Protein AF-A0A939W881-F1 (afdb_monomer_lite)

Structure (mmCIF, N/CA/C/O backbone):
data_AF-A0A939W881-F1
#
_entry.id   AF-A0A939W881-F1
#
loop_
_atom_site.group_PDB
_atom_site.id
_atom_site.type_symbol
_atom_site.label_atom_id
_atom_site.label_alt_id
_atom_site.label_comp_id
_atom_site.label_asym_id
_atom_site.label_entity_id
_atom_site.label_seq_id
_atom_site.pdbx_PDB_ins_code
_atom_site.Cartn_x
_atom_site.Cartn_y
_atom_site.Cartn_z
_atom_site.occupancy
_atom_site.B_iso_or_equiv
_atom_site.auth_seq_id
_atom_site.auth_comp_id
_atom_site.auth_asym_id
_atom_site.auth_atom_id
_atom_site.pdbx_PDB_model_num
ATOM 1 N N . MET A 1 1 ? -17.353 7.197 17.483 1.00 88.38 1 MET A N 1
ATOM 2 C CA . MET A 1 1 ? -16.441 8.373 17.605 1.00 88.38 1 MET A CA 1
ATOM 3 C C . MET A 1 1 ? -16.191 8.987 16.230 1.00 88.38 1 MET A C 1
ATOM 5 O O . MET A 1 1 ? -16.323 8.265 15.258 1.00 88.38 1 MET A O 1
ATOM 9 N N . THR A 1 2 ? -15.798 10.256 16.091 1.00 91.38 2 THR A N 1
ATOM 10 C CA . THR A 1 2 ? -15.408 10.794 14.760 1.00 91.38 2 THR A CA 1
ATOM 11 C C . THR A 1 2 ? -14.003 10.339 14.344 1.00 91.38 2 THR A C 1
ATOM 13 O O . THR A 1 2 ? -13.176 10.004 15.196 1.00 91.38 2 THR A O 1
ATOM 16 N N . ILE A 1 3 ? -13.664 10.390 13.050 1.00 89.81 3 ILE A N 1
ATOM 17 C CA . ILE A 1 3 ? -12.307 10.067 12.559 1.00 89.81 3 ILE A CA 1
ATOM 18 C C . ILE A 1 3 ? -11.240 10.953 13.200 1.00 89.81 3 ILE A C 1
ATOM 20 O O . ILE A 1 3 ? -10.155 10.489 13.545 1.00 89.81 3 ILE A O 1
ATOM 24 N N . ARG A 1 4 ? -11.545 12.238 13.389 1.00 89.25 4 ARG A N 1
ATOM 25 C CA . ARG A 1 4 ? -10.606 13.178 14.007 1.00 89.25 4 ARG A CA 1
ATOM 26 C C . ARG A 1 4 ? -10.324 12.815 15.467 1.00 89.25 4 ARG A C 1
ATOM 28 O O . ARG A 1 4 ? -9.197 12.966 15.934 1.00 89.25 4 ARG A O 1
ATOM 35 N N . GLU A 1 5 ? -11.340 12.354 16.190 1.00 91.81 5 GLU A N 1
ATOM 36 C CA . GLU A 1 5 ? -11.186 11.858 17.560 1.00 91.81 5 GLU A CA 1
ATOM 37 C C . GLU A 1 5 ? -10.413 10.540 17.596 1.00 91.81 5 GLU A C 1
ATOM 39 O O . GLU A 1 5 ? -9.552 10.373 18.458 1.00 91.81 5 GLU A O 1
ATOM 44 N N . LEU A 1 6 ? -10.664 9.646 16.636 1.00 91.44 6 LEU A N 1
ATOM 45 C CA . LEU A 1 6 ? -9.930 8.395 16.466 1.00 91.44 6 LEU A CA 1
ATOM 46 C C . LEU A 1 6 ? -8.430 8.643 16.259 1.00 91.44 6 LEU A C 1
ATOM 48 O O . LEU A 1 6 ? -7.616 8.071 16.980 1.00 91.44 6 LEU A O 1
ATOM 52 N N . GLU A 1 7 ? -8.057 9.506 15.307 1.00 89.12 7 GLU A N 1
ATOM 53 C CA . GLU A 1 7 ? -6.651 9.841 15.036 1.00 89.12 7 GLU A CA 1
ATOM 54 C C . GLU A 1 7 ? -5.967 10.412 16.282 1.00 89.12 7 GLU A C 1
ATOM 56 O O . GLU A 1 7 ? -4.887 9.954 16.658 1.00 89.12 7 GLU A O 1
ATOM 61 N N . LYS A 1 8 ? -6.630 11.355 16.964 1.00 90.94 8 LYS A N 1
ATOM 62 C CA . LYS A 1 8 ? -6.117 11.970 18.191 1.00 90.94 8 LYS A CA 1
ATOM 63 C C . LYS A 1 8 ? -5.900 10.936 19.298 1.00 90.94 8 LYS A C 1
ATOM 65 O O . LYS A 1 8 ? -4.861 10.940 19.949 1.00 90.94 8 LYS A O 1
ATOM 70 N N . ARG A 1 9 ? -6.860 10.035 19.505 1.00 90.19 9 ARG A N 1
ATOM 71 C CA . ARG A 1 9 ? -6.785 9.010 20.552 1.00 90.19 9 ARG A CA 1
ATOM 72 C C . ARG A 1 9 ? -5.689 7.982 20.276 1.00 90.19 9 ARG A C 1
ATOM 74 O O . ARG A 1 9 ? -4.966 7.589 21.185 1.00 90.19 9 ARG A O 1
ATOM 81 N N . LEU A 1 10 ? -5.533 7.573 19.018 1.00 87.62 10 LEU A N 1
ATOM 82 C CA . LEU A 1 10 ? -4.452 6.679 18.604 1.00 87.62 10 LEU A CA 1
ATOM 83 C C . LEU A 1 10 ? -3.070 7.330 18.781 1.00 87.62 10 LEU A C 1
ATOM 85 O O . LEU A 1 10 ? -2.121 6.650 19.169 1.00 87.62 10 LEU A O 1
ATOM 89 N N . GLU A 1 11 ? -2.959 8.637 18.539 1.00 85.62 11 GLU A N 1
ATOM 90 C CA . GLU A 1 11 ? -1.735 9.408 18.781 1.00 85.62 11 GLU A CA 1
ATOM 91 C C . GLU A 1 11 ? -1.410 9.529 20.281 1.00 85.62 11 GLU A C 1
ATOM 93 O O . GLU A 1 11 ? -0.266 9.301 20.684 1.00 85.62 11 GLU A O 1
ATOM 98 N N . GLU A 1 12 ? -2.415 9.817 21.115 1.00 89.00 12 GLU A N 1
ATOM 99 C CA . GLU A 1 12 ? -2.292 9.875 22.581 1.00 89.00 12 GLU A CA 1
ATOM 100 C C . GLU A 1 12 ? -1.865 8.528 23.189 1.00 89.00 12 GLU A C 1
ATOM 102 O O . GLU A 1 12 ? -1.102 8.495 24.152 1.00 89.00 12 GLU A O 1
ATOM 107 N N . GLU A 1 13 ? -2.303 7.413 22.601 1.00 84.44 13 GLU A N 1
ATOM 108 C CA . GLU A 1 13 ? -1.916 6.053 23.003 1.00 84.44 13 GLU A CA 1
ATOM 109 C C . GLU A 1 13 ? -0.613 5.562 22.342 1.00 84.44 13 GLU A C 1
ATOM 111 O O . GLU A 1 13 ? -0.231 4.400 22.496 1.00 84.44 13 GLU A O 1
ATOM 116 N N . HIS A 1 14 ? 0.106 6.448 21.644 1.00 80.00 14 HIS A N 1
ATOM 117 C CA . HIS A 1 14 ? 1.396 6.180 21.001 1.00 80.00 14 HIS A CA 1
ATOM 118 C C . HIS A 1 14 ? 1.374 5.074 19.928 1.00 80.00 14 HIS A C 1
ATOM 120 O O . HIS A 1 14 ? 2.388 4.405 19.698 1.00 80.00 14 HIS A O 1
ATOM 126 N N . TYR A 1 15 ? 0.251 4.885 19.230 1.00 80.81 15 TYR A N 1
ATOM 127 C CA . TYR A 1 15 ? 0.214 4.020 18.051 1.00 80.81 15 TYR A CA 1
ATOM 128 C C . TYR A 1 15 ? 0.930 4.671 16.863 1.00 80.81 15 TYR A C 1
ATOM 130 O O . TYR A 1 15 ? 0.843 5.879 16.635 1.00 80.81 15 TYR A O 1
ATOM 138 N N . ASP A 1 16 ? 1.613 3.859 16.050 1.00 76.88 16 ASP A N 1
ATOM 139 C CA . ASP A 1 16 ? 2.197 4.342 14.798 1.00 76.88 16 ASP A CA 1
ATOM 140 C C . ASP A 1 16 ? 1.098 4.529 13.745 1.00 76.88 16 ASP A C 1
ATOM 142 O O . ASP A 1 16 ? 0.722 3.596 13.031 1.00 76.88 16 ASP A O 1
ATOM 146 N N . LEU A 1 17 ? 0.611 5.764 13.614 1.00 75.31 17 LEU A N 1
ATOM 147 C CA . LEU A 1 17 ? -0.375 6.145 12.600 1.00 75.31 17 LEU A CA 1
ATOM 148 C C . LEU A 1 17 ? 0.096 5.859 11.166 1.00 75.31 17 LEU A C 1
ATOM 150 O O . LEU A 1 17 ? -0.729 5.789 10.264 1.00 75.31 17 LEU A O 1
ATOM 154 N N . ARG A 1 18 ? 1.402 5.672 10.917 1.00 73.69 18 ARG A N 1
ATOM 155 C CA . ARG A 1 18 ? 1.913 5.301 9.585 1.00 73.69 18 ARG A CA 1
ATOM 156 C C . ARG A 1 18 ? 1.659 3.838 9.245 1.00 73.69 18 ARG A C 1
ATOM 158 O O . ARG A 1 18 ? 1.720 3.500 8.062 1.00 73.69 18 ARG A O 1
ATOM 165 N N . ALA A 1 19 ? 1.423 2.989 10.243 1.00 74.50 19 ALA A N 1
ATOM 166 C CA . ALA A 1 19 ? 1.048 1.586 10.072 1.00 74.50 19 ALA A CA 1
ATOM 167 C C . ALA A 1 19 ? -0.469 1.400 9.893 1.00 74.50 19 ALA A C 1
ATOM 169 O O . ALA A 1 19 ? -0.924 0.312 9.547 1.00 74.50 19 ALA A O 1
ATOM 170 N N . LEU A 1 20 ? -1.247 2.463 10.097 1.00 84.81 20 LEU A N 1
ATOM 171 C CA . LEU A 1 20 ? -2.690 2.490 9.906 1.00 84.81 20 LEU A CA 1
ATOM 172 C C . LEU A 1 20 ? -3.020 3.324 8.672 1.00 84.81 20 LEU A C 1
ATOM 174 O O . LEU A 1 20 ? -2.301 4.258 8.315 1.00 84.81 20 LEU A O 1
ATOM 178 N N . ASN A 1 21 ? -4.111 2.984 8.004 1.00 86.81 21 ASN A N 1
ATOM 179 C CA . ASN A 1 21 ? -4.616 3.774 6.900 1.00 86.81 21 ASN A CA 1
ATOM 180 C C . ASN A 1 21 ? -6.044 4.229 7.202 1.00 86.81 21 ASN A C 1
ATOM 182 O O . ASN A 1 21 ? -6.992 3.460 7.079 1.00 86.81 21 ASN A O 1
ATOM 186 N N . ILE A 1 22 ? -6.175 5.482 7.627 1.00 86.88 22 ILE A N 1
ATOM 187 C CA . ILE A 1 22 ? -7.440 6.091 8.039 1.00 86.88 22 ILE A CA 1
ATOM 188 C C . ILE A 1 22 ? -7.791 7.156 7.002 1.00 86.88 22 ILE A C 1
ATOM 190 O O . ILE A 1 22 ? -7.047 8.123 6.837 1.00 86.88 22 ILE A O 1
ATOM 194 N N . SER A 1 23 ? -8.885 6.954 6.266 1.00 77.12 23 SER A N 1
ATOM 195 C CA . SER A 1 23 ? -9.422 7.882 5.256 1.00 77.12 23 SER A CA 1
ATOM 196 C C . SER A 1 23 ? -8.432 8.338 4.172 1.00 77.12 23 SER A C 1
ATOM 198 O O . SER A 1 23 ? -8.657 9.351 3.508 1.00 77.12 23 SER A O 1
ATOM 200 N N . LYS A 1 24 ? -7.328 7.609 3.960 1.00 72.19 24 LYS A N 1
ATOM 201 C CA . LYS A 1 24 ? -6.301 7.931 2.959 1.00 72.19 24 LYS A CA 1
ATOM 202 C C . LYS A 1 24 ? -6.203 6.820 1.911 1.00 72.19 24 LYS A C 1
ATOM 204 O O . LYS A 1 24 ? -6.323 5.632 2.187 1.00 72.19 24 LYS A O 1
ATOM 209 N N . CYS A 1 25 ? -5.962 7.214 0.665 1.00 56.91 25 CYS A N 1
ATOM 210 C CA . CYS A 1 25 ? -5.964 6.301 -0.487 1.00 56.91 25 CYS A CA 1
ATOM 211 C C . CYS A 1 25 ? -4.573 5.763 -0.872 1.00 56.91 25 CYS A C 1
ATOM 213 O O . CYS A 1 25 ? -4.409 5.204 -1.950 1.00 56.91 25 CYS A O 1
ATOM 215 N N . ALA A 1 26 ? -3.532 5.983 -0.062 1.00 54.94 26 ALA A N 1
ATOM 216 C CA . ALA A 1 26 ? -2.170 5.959 -0.602 1.00 54.94 26 ALA A CA 1
ATOM 217 C C . ALA A 1 26 ? -1.486 4.578 -0.640 1.00 54.94 26 ALA A C 1
ATOM 219 O O . ALA A 1 26 ? -0.549 4.420 -1.415 1.00 54.94 26 ALA A O 1
ATOM 220 N N . ASN A 1 27 ? -1.918 3.590 0.151 1.00 66.69 27 ASN A N 1
ATOM 221 C CA . ASN A 1 27 ? -1.469 2.192 0.069 1.00 66.69 27 ASN A CA 1
ATOM 222 C C . ASN A 1 27 ? -2.293 1.341 1.052 1.00 66.69 27 ASN A C 1
ATOM 224 O O . ASN A 1 27 ? -2.361 1.699 2.228 1.00 66.69 27 ASN A O 1
ATOM 228 N N . TYR A 1 28 ? -2.889 0.239 0.591 1.00 71.94 28 TYR A N 1
ATOM 229 C CA . TYR A 1 28 ? -3.684 -0.651 1.445 1.00 71.94 28 TYR A CA 1
ATOM 230 C C . TYR A 1 28 ? -2.887 -1.812 2.045 1.00 71.94 28 TYR A C 1
ATOM 232 O O . TYR A 1 28 ? -3.384 -2.462 2.962 1.00 71.94 28 TYR A O 1
ATOM 240 N N . ASP A 1 29 ? -1.684 -2.074 1.536 1.00 73.06 29 ASP A N 1
ATOM 24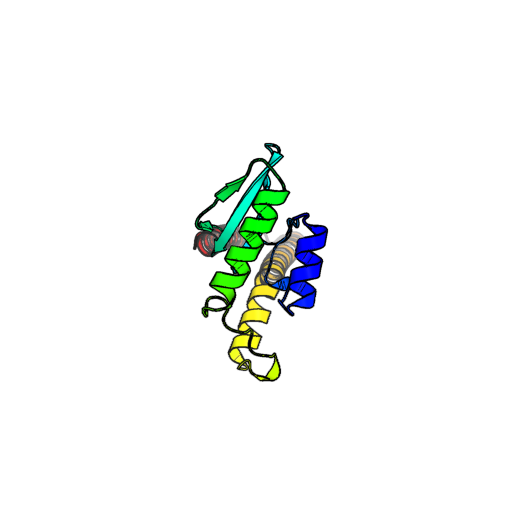1 C CA . ASP A 1 29 ? -0.959 -3.313 1.796 1.00 73.06 29 ASP A CA 1
ATOM 242 C C . ASP A 1 29 ? -0.241 -3.328 3.154 1.00 73.06 29 ASP A C 1
ATOM 244 O O . ASP A 1 29 ? 0.314 -2.315 3.594 1.00 73.06 29 ASP A O 1
ATOM 248 N N . GLU A 1 30 ? -0.265 -4.497 3.793 1.00 74.25 30 GLU A N 1
ATOM 249 C CA . GLU A 1 30 ? 0.267 -4.820 5.125 1.00 74.25 30 GLU A CA 1
ATOM 250 C C . GLU A 1 30 ? -0.272 -3.939 6.273 1.00 74.25 30 GLU A C 1
ATOM 252 O O . GLU A 1 30 ? 0.431 -3.668 7.254 1.00 74.25 30 GLU A O 1
ATOM 257 N N . ARG A 1 31 ? -1.510 -3.433 6.166 1.00 83.00 31 ARG A N 1
ATOM 258 C CA . ARG A 1 31 ? -2.073 -2.436 7.103 1.00 83.00 31 ARG A CA 1
ATOM 259 C C . ARG A 1 31 ? -3.557 -2.635 7.373 1.00 83.00 31 ARG A C 1
ATOM 261 O O . ARG A 1 31 ? -4.296 -3.154 6.540 1.00 83.00 31 ARG A O 1
ATOM 268 N N . PHE A 1 32 ? -4.010 -2.152 8.532 1.00 86.38 32 PHE A N 1
ATOM 269 C CA . PHE A 1 32 ? -5.439 -1.963 8.787 1.00 86.38 32 PHE A CA 1
ATOM 270 C C . PHE A 1 32 ? -5.919 -0.687 8.102 1.00 86.38 32 PHE A C 1
ATOM 272 O O . PHE A 1 32 ? -5.335 0.385 8.278 1.00 86.38 32 PHE A O 1
ATOM 279 N N . ASN A 1 33 ? -6.998 -0.823 7.341 1.00 88.25 33 ASN A N 1
ATOM 280 C CA . ASN A 1 33 ? -7.602 0.229 6.545 1.00 88.25 33 ASN A CA 1
ATOM 281 C C . ASN A 1 33 ? -9.001 0.539 7.080 1.00 88.25 33 ASN A C 1
ATOM 283 O O . ASN A 1 33 ? -9.771 -0.388 7.323 1.00 88.25 33 ASN A O 1
ATOM 287 N N . LEU A 1 34 ? -9.309 1.825 7.232 1.00 90.06 34 LEU A N 1
ATOM 288 C CA . LEU A 1 34 ? -10.646 2.379 7.438 1.00 90.06 34 LEU A CA 1
ATOM 289 C C . LEU A 1 34 ? -10.890 3.399 6.327 1.00 90.06 34 LEU A C 1
ATOM 291 O O . LEU A 1 34 ? -10.221 4.434 6.286 1.00 90.06 34 LEU A O 1
ATOM 295 N N . LEU A 1 35 ? -11.808 3.099 5.411 1.00 89.56 35 LEU A N 1
ATOM 296 C CA . LEU A 1 35 ? -12.046 3.899 4.207 1.00 89.56 35 LEU A CA 1
ATOM 297 C C . LEU A 1 35 ? -13.530 4.090 3.951 1.00 89.56 35 LEU A C 1
ATOM 299 O O . LEU A 1 35 ? -14.331 3.222 4.277 1.00 89.56 35 LEU A O 1
ATOM 303 N N . ILE A 1 36 ? -13.869 5.184 3.278 1.00 87.75 36 ILE A N 1
ATOM 304 C CA . ILE A 1 36 ? -15.187 5.345 2.678 1.00 87.75 36 ILE A CA 1
ATOM 305 C C . ILE A 1 36 ? -15.203 4.681 1.297 1.00 87.75 36 ILE A C 1
ATOM 307 O O . ILE A 1 36 ? -14.267 4.828 0.507 1.00 87.75 36 ILE A O 1
ATOM 311 N N . ARG A 1 37 ? -16.249 3.910 1.027 1.00 83.38 37 ARG A N 1
ATOM 312 C CA . ARG A 1 37 ? -16.538 3.293 -0.267 1.00 83.38 37 ARG A CA 1
ATOM 313 C C . ARG A 1 37 ? -17.293 4.279 -1.158 1.00 83.38 37 ARG A C 1
ATOM 315 O O . ARG A 1 37 ? -17.876 5.253 -0.687 1.00 83.38 37 ARG A O 1
ATOM 322 N N . ASP A 1 38 ? -17.342 3.973 -2.452 1.00 80.62 38 ASP A N 1
ATOM 323 C CA . ASP A 1 38 ? -18.054 4.788 -3.446 1.00 80.62 38 ASP A CA 1
ATOM 324 C C . ASP A 1 38 ? -19.574 4.866 -3.195 1.00 80.62 38 ASP A C 1
ATOM 326 O O . ASP A 1 38 ? -20.229 5.799 -3.653 1.00 80.62 38 ASP A O 1
ATOM 330 N N . ASP A 1 39 ? -20.140 3.901 -2.460 1.00 82.94 39 ASP A N 1
ATOM 331 C CA . ASP A 1 39 ? -21.552 3.863 -2.054 1.00 82.94 39 ASP A CA 1
ATOM 332 C C . ASP A 1 39 ? -21.847 4.696 -0.791 1.00 82.94 39 ASP A C 1
ATOM 334 O O . ASP A 1 39 ? -22.989 4.732 -0.337 1.00 82.94 39 ASP A O 1
ATOM 338 N N . GLY A 1 40 ? -20.841 5.384 -0.238 1.00 83.50 40 GLY A N 1
ATOM 339 C CA . GLY A 1 40 ? -20.956 6.192 0.977 1.00 83.50 40 GLY A CA 1
ATOM 340 C C . GLY A 1 40 ? -20.832 5.396 2.277 1.00 83.50 40 GLY A C 1
ATOM 341 O O . GLY A 1 40 ? -20.810 6.003 3.346 1.00 83.50 40 GLY A O 1
ATOM 342 N N . ASN A 1 41 ? -20.700 4.068 2.201 1.00 89.94 41 ASN A N 1
ATOM 343 C CA . ASN A 1 41 ? -20.500 3.221 3.372 1.00 89.94 41 ASN A CA 1
ATOM 344 C C . ASN A 1 41 ? -19.031 3.198 3.793 1.00 89.94 41 ASN A C 1
ATOM 346 O O . ASN A 1 41 ? -18.118 3.350 2.982 1.00 89.94 41 ASN A O 1
ATOM 350 N N . TRP A 1 42 ? -18.785 2.937 5.067 1.00 91.31 42 TRP A N 1
ATOM 351 C CA . TRP A 1 42 ? -17.447 2.788 5.620 1.00 91.31 42 TRP A CA 1
ATOM 352 C C . TRP A 1 42 ? -17.017 1.328 5.602 1.00 91.31 42 TRP A C 1
ATOM 354 O O . TRP A 1 42 ? -17.786 0.435 5.937 1.00 91.31 42 TRP A O 1
ATOM 364 N N . GLU A 1 43 ? -15.775 1.061 5.220 1.00 91.94 43 GLU A N 1
ATOM 365 C CA . GLU A 1 43 ? -15.206 -0.280 5.147 1.00 91.94 43 GLU A CA 1
ATOM 366 C C . GLU A 1 43 ? -13.940 -0.370 5.994 1.00 91.94 43 GLU A C 1
ATOM 368 O O . GLU A 1 43 ? -13.022 0.444 5.861 1.00 91.94 43 GLU A O 1
ATOM 373 N N . ILE A 1 44 ? -13.882 -1.405 6.831 1.00 91.12 44 ILE A N 1
ATOM 374 C CA . ILE A 1 44 ? -12.697 -1.801 7.583 1.00 91.12 44 ILE A CA 1
ATOM 375 C C . ILE A 1 44 ? -12.169 -3.109 7.020 1.00 91.12 44 ILE A C 1
ATOM 377 O O . ILE A 1 44 ? -12.913 -4.083 6.923 1.00 91.12 44 ILE A O 1
ATOM 381 N N . PHE A 1 45 ? -10.881 -3.171 6.708 1.00 87.50 45 PHE A N 1
ATOM 382 C CA . PHE A 1 45 ? -10.230 -4.412 6.289 1.00 87.50 45 PHE A CA 1
ATOM 383 C C . PHE A 1 45 ? -8.733 -4.383 6.588 1.00 87.50 45 PHE A C 1
ATOM 385 O O . PHE A 1 45 ? -8.121 -3.318 6.694 1.00 87.50 45 PHE A O 1
ATOM 392 N N . TYR A 1 46 ? -8.123 -5.561 6.693 1.00 84.81 46 TYR A N 1
ATOM 393 C CA . TYR A 1 46 ? -6.668 -5.686 6.644 1.00 84.81 46 TYR A CA 1
ATOM 394 C C . TYR A 1 46 ? -6.253 -5.936 5.195 1.00 84.81 46 TYR A C 1
ATOM 396 O O . TYR A 1 46 ? -6.810 -6.827 4.556 1.00 84.81 46 TYR A O 1
ATOM 404 N N . GLY A 1 47 ? -5.350 -5.126 4.649 1.00 81.44 47 GLY A N 1
ATOM 405 C CA . GLY A 1 47 ? -4.793 -5.380 3.323 1.00 81.44 47 GLY A CA 1
ATOM 406 C C . GLY A 1 47 ? -3.528 -6.216 3.441 1.00 81.44 47 GLY A C 1
ATOM 407 O O . GLY A 1 47 ? -2.654 -5.885 4.237 1.00 81.44 47 GLY A O 1
ATOM 408 N N . GLU A 1 48 ? -3.440 -7.295 2.672 1.00 79.00 48 GLU A N 1
ATOM 409 C CA . GLU A 1 48 ? -2.286 -8.190 2.656 1.00 79.00 48 GLU A CA 1
ATOM 410 C C . GLU A 1 48 ? -2.067 -8.740 1.244 1.00 79.00 48 GLU A C 1
ATOM 412 O O . GLU A 1 48 ? -2.959 -9.357 0.664 1.00 79.00 48 GLU A O 1
ATOM 417 N N . HIS A 1 49 ? -0.880 -8.502 0.684 1.00 76.69 49 HIS A N 1
ATOM 418 C CA . HIS A 1 49 ? -0.465 -8.931 -0.653 1.00 76.69 49 HIS A CA 1
ATOM 419 C C . HIS A 1 49 ? -1.473 -8.514 -1.739 1.00 76.69 49 HIS A C 1
ATOM 421 O O . HIS A 1 49 ? -1.845 -9.287 -2.623 1.00 76.69 49 HIS A O 1
ATOM 427 N N . GLY A 1 50 ? -1.983 -7.282 -1.635 1.00 73.75 50 GLY A N 1
ATOM 428 C CA . GLY A 1 50 ? -2.991 -6.745 -2.555 1.00 73.75 50 GLY A CA 1
ATOM 429 C C . GLY A 1 50 ? -4.400 -7.339 -2.403 1.00 73.75 50 GLY A C 1
ATOM 430 O O . GLY A 1 50 ? -5.286 -6.996 -3.186 1.00 73.75 50 GLY A O 1
ATOM 431 N N . GLN A 1 51 ? -4.638 -8.191 -1.402 1.00 72.19 51 GLN A N 1
ATOM 432 C CA . GLN A 1 51 ? -5.957 -8.734 -1.076 1.00 72.19 51 GLN A CA 1
ATOM 433 C C . GLN A 1 51 ? -6.551 -8.058 0.162 1.00 72.19 51 GLN A C 1
ATOM 435 O O . GLN A 1 51 ? -5.833 -7.586 1.040 1.00 72.19 51 GLN A O 1
ATOM 440 N N . LYS A 1 52 ? -7.887 -8.011 0.232 1.00 83.00 52 LYS A N 1
ATOM 441 C CA . LYS A 1 52 ? -8.621 -7.555 1.418 1.00 83.00 52 LYS A CA 1
ATOM 442 C C . LYS A 1 52 ? -8.991 -8.755 2.282 1.00 83.00 52 LYS A C 1
ATOM 444 O O . LYS A 1 52 ? -9.725 -9.635 1.837 1.00 83.00 52 LYS A O 1
ATOM 449 N N . THR A 1 53 ? -8.562 -8.740 3.533 1.00 80.12 53 THR A N 1
ATOM 450 C CA . THR A 1 53 ? -8.869 -9.773 4.519 1.00 80.12 53 THR A CA 1
ATOM 451 C C . THR A 1 53 ? -9.930 -9.267 5.490 1.00 80.12 53 THR A C 1
ATOM 453 O O . THR A 1 53 ? -9.802 -8.180 6.058 1.00 80.12 53 THR A O 1
ATOM 456 N N . ASN A 1 54 ? -10.970 -10.083 5.701 1.00 79.12 54 ASN A N 1
ATOM 457 C CA . ASN A 1 54 ? -12.079 -9.834 6.631 1.00 79.12 54 ASN A CA 1
ATOM 458 C C . ASN A 1 54 ? -12.719 -8.436 6.504 1.00 79.12 54 ASN A C 1
ATOM 460 O O . ASN A 1 54 ? -12.776 -7.712 7.503 1.00 79.12 54 ASN A O 1
ATOM 464 N N . PRO A 1 55 ? -13.207 -8.045 5.311 1.00 85.81 55 PRO A N 1
ATOM 465 C CA . PRO A 1 55 ? -13.868 -6.761 5.144 1.00 85.81 55 PRO A CA 1
ATOM 466 C C . PRO A 1 55 ? -15.138 -6.688 5.998 1.00 85.81 55 PRO A C 1
ATOM 468 O O . PRO A 1 55 ? -15.949 -7.617 6.023 1.00 85.81 55 PRO A O 1
ATOM 471 N N . ARG A 1 56 ? -15.308 -5.571 6.700 1.00 89.44 56 ARG A N 1
ATOM 472 C CA . ARG A 1 56 ? -16.514 -5.224 7.456 1.00 89.44 56 ARG A CA 1
ATOM 473 C C . ARG A 1 56 ? -17.024 -3.886 6.961 1.00 89.44 56 ARG A C 1
ATOM 475 O O . ARG A 1 56 ? -16.237 -2.952 6.842 1.00 89.44 56 ARG A O 1
ATOM 482 N N . VAL A 1 57 ? -18.317 -3.811 6.680 1.00 91.44 57 VAL A N 1
ATOM 483 C CA . VAL A 1 57 ? -18.969 -2.609 6.158 1.00 91.44 57 VAL A CA 1
ATOM 484 C C . VAL A 1 57 ? -19.874 -2.028 7.238 1.00 91.44 57 VAL A C 1
ATOM 486 O O . VAL A 1 57 ? -20.514 -2.783 7.968 1.00 91.44 57 VAL A O 1
ATOM 489 N N . PHE A 1 58 ? -19.893 -0.706 7.332 1.00 92.88 58 PHE A N 1
ATOM 490 C CA . PHE A 1 58 ? -20.648 0.079 8.296 1.00 92.88 58 PHE A CA 1
ATOM 491 C C . PHE A 1 58 ? -21.357 1.215 7.565 1.00 92.88 58 PHE A C 1
ATOM 493 O O . PHE A 1 58 ? -20.795 1.815 6.648 1.00 92.88 58 PHE A O 1
ATOM 500 N N . ASP A 1 59 ? -22.569 1.537 7.997 1.00 91.56 59 ASP A N 1
ATOM 501 C CA . ASP A 1 59 ? -23.404 2.545 7.332 1.00 91.56 59 ASP A CA 1
ATOM 502 C C . ASP A 1 59 ? -23.071 3.975 7.790 1.00 91.56 59 ASP A C 1
ATOM 504 O O . ASP A 1 59 ? -23.496 4.954 7.179 1.00 91.56 59 ASP A O 1
ATOM 508 N N . ASN A 1 60 ? -22.315 4.120 8.881 1.00 91.00 60 ASN A N 1
ATOM 509 C CA . ASN A 1 60 ? -21.959 5.414 9.448 1.00 91.00 60 ASN A CA 1
ATOM 510 C C . ASN A 1 60 ? -20.501 5.466 9.924 1.00 91.00 60 ASN A C 1
ATOM 512 O O . ASN A 1 60 ? -19.875 4.447 10.222 1.00 91.00 60 ASN A O 1
ATOM 516 N N . GLU A 1 61 ? -19.964 6.687 9.967 1.00 92.00 61 GLU A N 1
ATOM 517 C CA . GLU A 1 61 ? -18.573 6.958 10.350 1.00 92.00 61 GLU A CA 1
ATOM 518 C C . GLU A 1 61 ? -18.300 6.546 11.797 1.00 92.00 61 GLU A C 1
ATOM 520 O O . GLU A 1 61 ? -17.245 5.988 12.098 1.00 92.00 61 GLU A O 1
ATOM 525 N N . GLU A 1 62 ? -19.251 6.820 12.690 1.00 92.62 62 GLU A N 1
ATOM 526 C CA . GLU A 1 62 ? -19.042 6.692 14.126 1.00 92.62 62 GLU A CA 1
ATOM 527 C C . GLU A 1 62 ? -18.830 5.241 14.554 1.00 92.62 62 GLU A C 1
ATOM 529 O O . GLU A 1 62 ? -17.869 4.955 15.275 1.00 92.62 62 GLU A O 1
ATOM 534 N N . GLU A 1 63 ? -19.673 4.335 14.058 1.00 93.44 63 GLU A N 1
ATOM 535 C CA . GLU A 1 63 ? -19.557 2.894 14.279 1.00 93.44 63 GLU A CA 1
ATOM 536 C C . GLU A 1 63 ? -18.295 2.326 13.637 1.00 93.44 63 GLU A C 1
ATOM 538 O O . GLU A 1 63 ? -17.616 1.492 14.240 1.00 93.44 63 GLU A O 1
ATOM 543 N N . ALA A 1 64 ? -17.948 2.790 12.434 1.00 93.00 64 ALA A N 1
ATOM 544 C CA . ALA A 1 64 ? -16.748 2.339 11.746 1.00 93.00 64 ALA A CA 1
ATOM 545 C C . ALA A 1 64 ? -15.480 2.739 12.515 1.00 93.00 64 ALA A C 1
ATOM 547 O O . ALA A 1 64 ? -14.571 1.927 12.691 1.00 93.00 64 ALA A O 1
ATOM 548 N N . ALA A 1 65 ? -15.421 3.969 13.022 1.00 92.38 65 ALA A N 1
ATOM 549 C CA . ALA A 1 65 ? -14.292 4.450 13.805 1.00 92.38 65 ALA A CA 1
ATOM 550 C C . ALA A 1 65 ? -14.172 3.723 15.156 1.00 92.38 65 A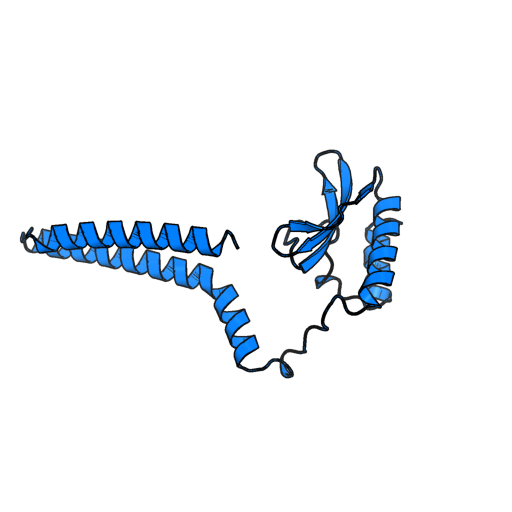LA A C 1
ATOM 552 O O . ALA A 1 65 ? -13.068 3.326 15.539 1.00 92.38 65 ALA A O 1
ATOM 553 N N . ASP A 1 66 ? -15.293 3.480 15.843 1.00 93.12 66 ASP A N 1
ATOM 554 C CA . ASP A 1 66 ? -15.308 2.728 17.104 1.00 93.12 66 ASP A CA 1
ATOM 555 C C . ASP A 1 66 ? -14.865 1.272 16.898 1.00 93.12 66 ASP A C 1
ATOM 557 O O . ASP A 1 66 ? -13.994 0.765 17.613 1.00 93.12 66 ASP A O 1
ATOM 561 N N . ALA A 1 67 ? -15.392 0.609 15.865 1.00 91.12 67 ALA A N 1
ATOM 562 C CA . ALA A 1 67 ? -14.998 -0.749 15.513 1.00 91.12 67 ALA A CA 1
ATOM 563 C C . ALA A 1 67 ? -13.522 -0.832 15.094 1.00 91.12 67 ALA A C 1
ATOM 565 O O . ALA A 1 67 ? -12.830 -1.789 15.453 1.00 91.12 67 ALA A O 1
ATOM 566 N N . PHE A 1 68 ? -13.020 0.164 14.359 1.00 92.19 68 PHE A N 1
ATOM 567 C CA . PHE A 1 68 ? -11.622 0.221 13.944 1.00 92.19 68 PHE A CA 1
ATOM 568 C C . PHE A 1 68 ? -10.690 0.333 15.147 1.00 92.19 68 PHE A C 1
ATOM 570 O O . PHE A 1 68 ? -9.725 -0.426 15.244 1.00 92.19 68 PHE A O 1
ATOM 577 N N . TYR A 1 69 ? -10.999 1.223 16.090 1.00 91.06 69 TYR A N 1
ATOM 578 C CA . TYR A 1 69 ? -10.221 1.380 17.315 1.00 91.06 69 TYR A CA 1
ATOM 579 C C . TYR A 1 69 ? -10.132 0.070 18.109 1.00 91.06 69 TYR A C 1
ATOM 581 O O . TYR A 1 69 ? -9.039 -0.336 18.502 1.00 91.06 69 TYR A O 1
ATOM 589 N N . GLU A 1 70 ? -11.245 -0.649 18.279 1.00 89.50 70 GLU A N 1
ATOM 590 C CA . GLU A 1 70 ? -11.252 -1.937 18.985 1.00 89.50 70 GLU A CA 1
ATOM 591 C C . GLU A 1 70 ? -10.436 -3.017 18.257 1.00 89.50 70 GLU A C 1
ATOM 593 O O . GLU A 1 70 ? -9.704 -3.788 18.890 1.00 89.50 70 GLU A O 1
ATOM 598 N N . ILE A 1 71 ? -10.492 -3.054 16.921 1.00 86.94 71 ILE A N 1
ATOM 599 C CA . ILE A 1 71 ? -9.670 -3.953 16.096 1.00 86.94 71 ILE A CA 1
ATOM 600 C C . ILE A 1 71 ? -8.186 -3.638 16.285 1.00 86.94 71 ILE A C 1
ATOM 602 O O . ILE A 1 71 ? -7.393 -4.553 16.515 1.00 86.94 71 ILE A O 1
ATOM 606 N N . VAL A 1 72 ? -7.809 -2.365 16.201 1.00 85.94 72 VAL A N 1
ATOM 607 C CA . VAL A 1 72 ? -6.428 -1.900 16.363 1.00 85.94 72 VAL A CA 1
ATOM 608 C C . VAL A 1 72 ? -5.924 -2.237 17.764 1.00 85.94 72 VAL A C 1
ATOM 610 O O . VAL A 1 72 ? -4.905 -2.910 17.906 1.00 85.94 72 VAL A O 1
ATOM 613 N N . ARG A 1 73 ? -6.681 -1.886 18.804 1.00 85.06 73 ARG A N 1
ATOM 614 C CA . ARG A 1 73 ? -6.350 -2.178 20.202 1.00 85.06 73 ARG A CA 1
ATOM 615 C C . ARG A 1 73 ? -6.177 -3.678 20.460 1.00 85.06 73 ARG A C 1
ATOM 617 O O . ARG A 1 73 ? -5.217 -4.095 21.109 1.00 85.06 73 ARG A O 1
ATOM 624 N N . THR A 1 74 ? -7.075 -4.505 19.926 1.00 81.12 74 THR A N 1
ATOM 625 C CA . THR A 1 74 ? -7.044 -5.961 20.136 1.00 81.12 74 THR A CA 1
ATOM 626 C C . THR A 1 74 ? -5.898 -6.625 19.372 1.00 81.12 74 THR A C 1
ATOM 628 O O . THR A 1 74 ? -5.187 -7.459 19.938 1.00 81.12 74 THR A O 1
ATOM 631 N N . ASN A 1 75 ? -5.679 -6.252 18.108 1.00 70.75 75 ASN A N 1
ATOM 632 C CA . ASN A 1 75 ? -4.707 -6.917 17.234 1.00 70.75 75 ASN A CA 1
ATOM 63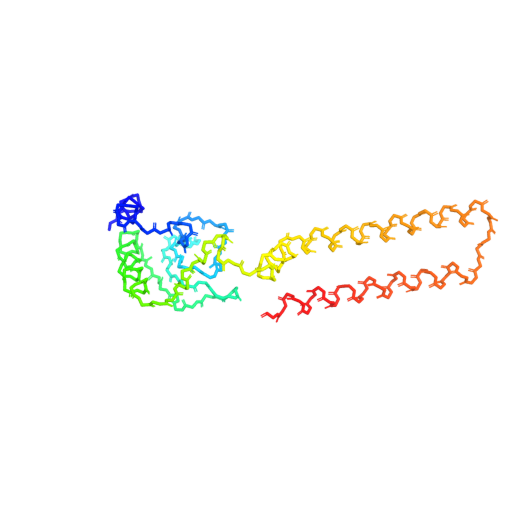3 C C . ASN A 1 75 ? -3.278 -6.383 17.391 1.00 70.75 75 ASN A C 1
ATOM 635 O O . ASN A 1 75 ? -2.335 -7.165 17.297 1.00 70.75 75 ASN A O 1
ATOM 639 N N . ILE A 1 76 ? -3.082 -5.097 17.702 1.00 64.81 76 ILE A N 1
ATOM 640 C CA . ILE A 1 76 ? -1.736 -4.551 17.951 1.00 64.81 76 ILE A CA 1
ATOM 641 C C . ILE A 1 76 ? -1.154 -5.089 19.265 1.00 64.81 76 ILE A C 1
ATOM 643 O O . ILE A 1 76 ? 0.054 -5.305 19.356 1.00 64.81 76 ILE A O 1
ATOM 647 N N . SER A 1 77 ? -1.998 -5.428 20.248 1.00 52.94 77 SER A N 1
ATOM 648 C CA . SER A 1 77 ? -1.548 -6.115 21.470 1.00 52.94 77 SER A CA 1
ATOM 649 C C . SER A 1 77 ? -0.992 -7.529 21.216 1.00 52.94 77 SER A C 1
ATOM 651 O O . SER A 1 77 ? -0.237 -8.057 22.034 1.00 52.94 77 SER A O 1
ATOM 653 N N . LYS A 1 78 ? -1.325 -8.141 20.069 1.00 47.91 78 LYS A N 1
ATOM 654 C CA . LYS A 1 78 ? -0.961 -9.512 19.695 1.00 47.91 78 LYS A CA 1
ATOM 655 C C . LYS A 1 78 ? -0.178 -9.533 18.384 1.00 47.91 78 LYS A C 1
ATOM 657 O O . LYS A 1 78 ? -0.722 -9.890 17.352 1.00 47.91 78 LYS A O 1
ATOM 662 N N . SER A 1 79 ? 1.107 -9.183 18.434 1.00 45.97 79 SER A N 1
ATOM 663 C CA . SER A 1 79 ? 2.160 -9.698 17.530 1.00 45.97 79 SER A CA 1
ATOM 664 C C . SER A 1 79 ? 1.957 -9.651 15.996 1.00 45.97 79 SER A C 1
ATOM 666 O O . SER A 1 79 ? 2.762 -10.245 15.287 1.00 45.97 79 SER A O 1
ATOM 668 N N . LEU A 1 80 ? 0.937 -8.975 15.462 1.00 49.03 80 LEU A N 1
ATOM 669 C CA . LEU A 1 80 ? 0.599 -8.970 14.028 1.00 49.03 80 LEU A CA 1
ATOM 670 C C . LEU A 1 80 ? 1.245 -7.823 13.250 1.00 49.03 80 LEU A C 1
ATOM 672 O O . LEU A 1 80 ? 1.280 -7.846 12.027 1.00 49.03 80 LEU A O 1
ATOM 676 N N . PHE A 1 81 ? 1.846 -6.873 13.961 1.00 47.91 81 PHE A N 1
ATOM 677 C CA . PHE A 1 81 ? 2.880 -6.024 13.397 1.00 47.91 81 PHE A CA 1
ATOM 678 C C . PHE A 1 81 ? 4.203 -6.496 13.990 1.00 47.91 81 PHE A C 1
ATOM 680 O O . PHE A 1 81 ? 4.433 -6.262 15.185 1.00 47.91 81 PHE A O 1
ATOM 687 N N . PRO A 1 82 ? 5.092 -7.165 13.229 1.00 43.50 82 PRO A N 1
ATOM 688 C CA . PRO A 1 82 ? 6.471 -7.241 13.671 1.00 43.50 82 PRO A CA 1
ATOM 689 C C . PRO A 1 82 ? 6.900 -5.792 13.896 1.00 43.50 82 PRO A C 1
ATOM 691 O O . PRO A 1 82 ? 6.761 -4.960 12.996 1.00 43.50 82 PRO A O 1
ATOM 694 N N . LYS A 1 83 ? 7.347 -5.459 15.117 1.00 44.25 83 LYS A N 1
ATOM 695 C CA . LYS A 1 83 ? 7.995 -4.169 15.379 1.00 44.25 83 LYS A CA 1
ATOM 696 C C . LYS A 1 83 ? 8.936 -3.928 14.206 1.00 44.25 83 LYS A C 1
ATOM 698 O O . LYS A 1 83 ? 9.825 -4.753 13.988 1.00 44.25 83 LYS A O 1
ATOM 703 N N . ARG A 1 84 ? 8.735 -2.850 13.438 1.00 46.88 84 ARG A N 1
ATOM 704 C CA . ARG A 1 84 ? 9.752 -2.422 12.474 1.00 46.88 84 ARG A CA 1
ATOM 705 C C . ARG A 1 84 ? 11.046 -2.331 13.270 1.00 46.88 84 ARG A C 1
ATOM 707 O O . ARG A 1 84 ? 11.140 -1.495 14.169 1.00 46.88 84 ARG A O 1
ATOM 714 N N . LYS A 1 85 ? 11.996 -3.229 12.988 1.00 46.00 85 LYS A N 1
ATOM 715 C CA . LYS A 1 85 ? 13.352 -3.123 13.522 1.00 46.00 85 LYS A CA 1
ATOM 716 C C . LYS A 1 85 ? 13.814 -1.706 13.226 1.00 46.00 85 LYS A C 1
ATOM 718 O O . LYS A 1 85 ? 13.605 -1.207 12.113 1.00 46.00 85 LYS A O 1
ATOM 723 N N . ARG A 1 86 ? 14.365 -1.024 14.230 1.00 50.75 86 ARG A N 1
ATOM 724 C CA . ARG A 1 86 ? 14.914 0.312 13.990 1.00 50.75 86 ARG A CA 1
ATOM 725 C C . ARG A 1 86 ? 16.000 0.197 12.910 1.00 50.75 86 ARG A C 1
ATOM 727 O O . ARG A 1 86 ? 16.567 -0.883 12.751 1.00 50.75 86 ARG A O 1
ATOM 734 N N . PRO A 1 87 ? 16.270 1.248 12.116 1.00 50.38 87 PRO A N 1
ATOM 735 C CA . PRO A 1 87 ? 17.185 1.157 10.981 1.00 50.38 87 PRO A CA 1
ATOM 736 C C . PRO A 1 87 ? 18.510 0.478 11.343 1.00 50.38 87 PRO A C 1
ATOM 738 O O . PRO A 1 87 ? 18.981 -0.373 10.596 1.00 50.38 87 PRO A O 1
ATOM 741 N N . ASP A 1 88 ? 19.065 0.797 12.512 1.00 59.31 88 ASP A N 1
ATOM 742 C CA . ASP A 1 88 ? 20.268 0.240 13.147 1.00 59.31 88 ASP A CA 1
ATOM 743 C C . ASP A 1 88 ? 20.220 -1.267 13.454 1.00 59.31 88 ASP A C 1
ATOM 745 O O . ASP A 1 88 ? 21.272 -1.891 13.539 1.00 59.31 88 ASP A O 1
ATOM 749 N N . GLU A 1 89 ? 19.033 -1.862 13.541 1.00 51.03 89 GLU A N 1
ATOM 750 C CA . GLU A 1 89 ? 18.806 -3.284 13.822 1.00 51.03 89 GLU A CA 1
ATOM 751 C C . GLU A 1 89 ? 18.541 -4.120 12.550 1.00 51.03 89 GLU A C 1
ATOM 753 O O . GLU A 1 89 ? 18.513 -5.352 12.625 1.00 51.03 89 GLU A O 1
ATOM 758 N N . LEU A 1 90 ? 18.352 -3.487 11.379 1.00 57.16 90 LEU A N 1
ATOM 759 C CA . LEU A 1 90 ? 18.276 -4.204 10.099 1.00 57.16 90 LEU A CA 1
ATOM 760 C C . LEU A 1 90 ? 19.656 -4.722 9.697 1.00 57.16 90 LEU A C 1
ATOM 762 O O . LEU A 1 90 ? 20.640 -3.975 9.678 1.00 57.16 90 LEU A O 1
ATOM 766 N N . THR A 1 91 ? 19.706 -5.984 9.279 1.00 62.41 91 THR A N 1
ATOM 767 C CA . THR A 1 91 ? 20.898 -6.534 8.633 1.00 62.41 91 THR A CA 1
ATOM 768 C C . THR A 1 91 ? 21.169 -5.806 7.311 1.00 62.41 91 THR A C 1
ATOM 770 O O . THR A 1 91 ? 20.267 -5.244 6.683 1.00 62.41 91 THR A O 1
ATOM 773 N N . ILE A 1 92 ? 22.428 -5.809 6.862 1.00 58.28 92 ILE A N 1
ATOM 774 C CA . ILE A 1 92 ? 22.833 -5.161 5.600 1.00 58.28 92 ILE A CA 1
ATOM 775 C C . ILE A 1 92 ? 21.990 -5.676 4.420 1.00 58.28 92 ILE A C 1
ATOM 777 O O . ILE A 1 92 ? 21.607 -4.887 3.560 1.00 58.28 92 ILE A O 1
ATOM 781 N N . PHE A 1 93 ? 21.642 -6.966 4.420 1.00 48.16 93 PHE A N 1
ATOM 782 C CA . PHE A 1 93 ? 20.808 -7.593 3.394 1.00 48.16 93 PHE A CA 1
ATOM 783 C C . PHE A 1 93 ? 19.370 -7.060 3.381 1.00 48.16 93 PHE A C 1
ATOM 785 O O . PHE A 1 93 ? 18.878 -6.694 2.320 1.00 48.16 93 PHE A O 1
ATOM 792 N N . GLU A 1 94 ? 18.724 -6.909 4.540 1.00 51.53 94 GLU A N 1
ATOM 793 C CA . GLU A 1 94 ? 17.351 -6.380 4.623 1.00 51.53 94 GLU A CA 1
ATOM 794 C C . GLU A 1 94 ? 17.275 -4.900 4.199 1.00 51.53 94 GLU A C 1
ATOM 796 O O . GLU A 1 94 ? 16.303 -4.472 3.571 1.00 51.53 94 GLU A O 1
ATOM 801 N N . ARG A 1 95 ? 18.321 -4.105 4.481 1.00 54.16 95 ARG A N 1
ATOM 802 C CA . ARG A 1 95 ? 18.424 -2.728 3.959 1.00 54.16 95 ARG A CA 1
ATOM 803 C C . ARG A 1 95 ? 18.613 -2.703 2.441 1.00 54.16 95 ARG A C 1
ATOM 805 O O . ARG A 1 95 ? 18.077 -1.813 1.781 1.00 54.16 95 ARG A O 1
ATOM 812 N N . PHE A 1 96 ? 19.370 -3.657 1.901 1.00 49.84 96 PHE A N 1
ATOM 813 C CA . PHE A 1 96 ? 19.589 -3.784 0.463 1.00 49.84 96 PHE A CA 1
ATOM 814 C C . PHE A 1 96 ? 18.315 -4.213 -0.269 1.00 49.84 96 PHE A C 1
ATOM 816 O O . PHE A 1 96 ? 17.968 -3.570 -1.253 1.00 49.84 96 PHE A O 1
ATOM 823 N N . ASP A 1 97 ? 17.570 -5.202 0.225 1.00 47.50 97 ASP A N 1
ATOM 824 C CA . ASP A 1 97 ? 16.334 -5.670 -0.420 1.00 47.50 97 ASP A CA 1
ATOM 825 C C . ASP A 1 97 ? 15.240 -4.592 -0.461 1.00 47.50 97 ASP A C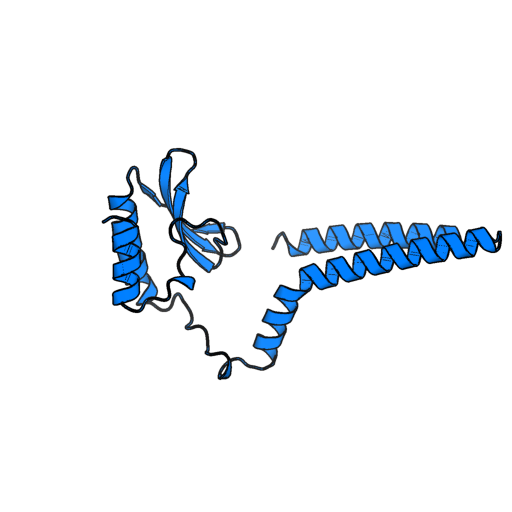 1
ATOM 827 O O . ASP A 1 97 ? 14.578 -4.414 -1.487 1.00 47.50 97 ASP A O 1
ATOM 831 N N . GLY A 1 98 ? 15.086 -3.804 0.610 1.00 48.09 98 GLY A N 1
ATOM 832 C CA . GLY A 1 98 ? 14.153 -2.672 0.630 1.00 48.09 98 GLY A CA 1
ATOM 833 C C . GLY A 1 98 ? 14.530 -1.561 -0.360 1.00 48.09 98 GLY A C 1
ATOM 834 O O . GLY A 1 98 ? 13.663 -1.007 -1.040 1.00 48.09 98 GLY A O 1
ATOM 835 N N . ALA A 1 99 ? 15.827 -1.266 -0.495 1.00 50.75 99 ALA A N 1
ATOM 836 C CA . ALA A 1 99 ? 16.332 -0.296 -1.467 1.00 50.75 99 ALA A CA 1
ATOM 837 C C . ALA A 1 99 ? 16.239 -0.815 -2.913 1.00 50.75 99 ALA A C 1
ATOM 839 O O . ALA A 1 99 ? 15.891 -0.056 -3.821 1.00 50.75 99 ALA A O 1
ATOM 840 N N . ILE A 1 100 ? 16.497 -2.109 -3.125 1.00 48.66 100 ILE A N 1
ATOM 841 C CA . ILE A 1 100 ? 16.384 -2.769 -4.426 1.00 48.66 100 ILE A CA 1
ATOM 842 C C . ILE A 1 100 ? 14.927 -2.776 -4.875 1.00 48.66 100 ILE A C 1
ATOM 844 O O . ILE A 1 100 ? 14.672 -2.356 -5.994 1.00 48.66 100 ILE A O 1
ATOM 848 N N . ASN A 1 101 ? 13.966 -3.158 -4.027 1.00 48.09 101 ASN A N 1
ATOM 849 C CA . ASN A 1 101 ? 12.549 -3.203 -4.409 1.00 48.09 101 ASN A CA 1
ATOM 850 C C . ASN A 1 101 ? 11.956 -1.811 -4.680 1.00 48.09 101 ASN A C 1
ATOM 852 O O . ASN A 1 101 ? 11.225 -1.654 -5.654 1.00 48.09 101 ASN A O 1
ATOM 856 N N . ALA A 1 102 ? 12.326 -0.782 -3.907 1.00 53.12 102 ALA A N 1
ATOM 857 C CA . ALA A 1 102 ? 11.898 0.599 -4.167 1.00 53.12 102 ALA A CA 1
ATOM 858 C C . ALA A 1 102 ? 12.558 1.217 -5.421 1.00 53.12 102 ALA A C 1
ATOM 860 O O . ALA A 1 102 ? 12.007 2.125 -6.047 1.00 53.12 102 ALA A O 1
ATOM 861 N N . GLY A 1 103 ? 13.750 0.737 -5.790 1.00 52.28 103 GLY A N 1
ATOM 862 C CA . GLY A 1 103 ? 14.465 1.132 -7.003 1.00 52.28 103 GLY A CA 1
ATOM 863 C C . GLY A 1 103 ? 14.138 0.279 -8.229 1.00 52.28 103 GLY A C 1
ATOM 864 O O . GLY A 1 103 ? 14.406 0.715 -9.345 1.00 52.28 103 GLY A O 1
ATOM 865 N N . ARG A 1 104 ? 13.553 -0.911 -8.052 1.00 55.09 104 ARG A N 1
ATOM 866 C CA . ARG A 1 104 ? 13.383 -1.933 -9.096 1.00 55.09 104 ARG A CA 1
ATOM 867 C C . ARG A 1 104 ? 12.552 -1.429 -10.264 1.00 55.09 104 ARG A C 1
ATOM 869 O O . ARG A 1 104 ? 12.935 -1.653 -11.409 1.00 55.09 104 ARG A O 1
ATOM 876 N N . ASP A 1 105 ? 11.493 -0.676 -9.992 1.00 59.91 105 ASP A N 1
ATOM 877 C CA . ASP A 1 105 ? 10.624 -0.129 -11.038 1.00 59.91 105 ASP A CA 1
ATOM 878 C C . ASP A 1 105 ? 11.343 0.969 -11.837 1.00 59.91 105 ASP A C 1
ATOM 880 O O . ASP A 1 105 ? 11.244 1.027 -13.061 1.00 59.91 105 ASP A O 1
ATOM 884 N N . LYS A 1 106 ? 12.168 1.784 -11.166 1.00 61.22 106 LYS A N 1
ATOM 885 C CA . LYS A 1 106 ? 12.965 2.847 -11.803 1.00 61.22 106 LYS A CA 1
ATOM 886 C C . LYS A 1 106 ? 14.160 2.295 -12.582 1.00 61.22 106 LYS A C 1
ATOM 888 O O . LYS A 1 106 ? 14.465 2.796 -13.659 1.00 61.22 106 LYS A O 1
ATOM 893 N N . ILE A 1 107 ? 14.816 1.257 -12.064 1.00 69.75 107 ILE A N 1
ATOM 894 C CA . ILE A 1 107 ? 15.938 0.573 -12.720 1.00 69.75 107 ILE A CA 1
ATOM 895 C C . ILE A 1 107 ? 15.438 -0.197 -13.943 1.00 69.75 107 ILE A C 1
ATOM 897 O O . ILE A 1 107 ? 16.054 -0.111 -15.001 1.00 69.75 107 ILE A O 1
ATOM 901 N N . THR A 1 108 ? 14.300 -0.887 -13.834 1.00 69.81 108 THR A N 1
ATOM 902 C CA . THR A 1 108 ? 13.692 -1.608 -14.964 1.00 69.81 108 THR A CA 1
ATOM 903 C C . THR A 1 108 ? 13.279 -0.634 -16.065 1.00 69.81 108 THR A C 1
ATOM 905 O O . THR A 1 108 ? 13.625 -0.844 -17.227 1.00 69.81 108 THR A O 1
ATOM 908 N N . LEU A 1 109 ? 12.627 0.480 -15.710 1.00 67.69 109 LEU A N 1
ATOM 909 C CA . LEU A 1 109 ? 12.285 1.537 -16.666 1.00 67.69 109 LEU A CA 1
ATOM 910 C C . LEU A 1 109 ? 13.541 2.146 -17.316 1.00 67.69 109 LEU A C 1
ATOM 912 O O . LEU A 1 109 ? 13.570 2.359 -18.527 1.00 67.69 109 LEU A O 1
ATOM 916 N N . GLY A 1 110 ? 14.593 2.380 -16.527 1.00 75.81 110 GLY A N 1
ATOM 917 C CA . GLY A 1 110 ? 15.874 2.894 -17.011 1.00 75.81 110 GLY A CA 1
ATOM 918 C C . GLY A 1 110 ? 16.578 1.941 -17.979 1.00 75.81 110 GLY A C 1
ATOM 919 O O . GLY A 1 110 ? 17.078 2.385 -19.009 1.00 75.81 110 GLY A O 1
ATOM 920 N N . LEU A 1 111 ? 16.569 0.636 -17.696 1.00 77.81 111 LEU A N 1
ATOM 921 C CA . LEU A 1 111 ? 17.154 -0.386 -18.566 1.00 77.81 111 LEU A CA 1
ATOM 922 C C . LEU A 1 111 ? 16.401 -0.476 -19.902 1.00 77.81 111 LEU A C 1
ATOM 924 O O . LEU A 1 111 ? 17.026 -0.514 -20.958 1.00 77.81 111 LEU A O 1
ATOM 928 N N . ILE A 1 112 ? 15.064 -0.440 -19.862 1.00 73.25 112 ILE A N 1
ATOM 929 C CA . ILE A 1 112 ? 14.220 -0.423 -21.066 1.00 73.25 112 ILE A CA 1
ATOM 930 C C . ILE A 1 112 ? 14.523 0.822 -21.907 1.00 73.25 112 ILE A C 1
ATOM 932 O O . ILE A 1 112 ? 14.748 0.713 -23.113 1.00 73.25 112 ILE A O 1
ATOM 936 N N . LEU A 1 113 ? 14.582 1.999 -21.277 1.00 77.06 113 LEU A N 1
ATOM 937 C CA . LEU A 1 113 ? 14.880 3.254 -21.966 1.00 77.06 113 LEU A CA 1
ATOM 938 C C . LEU A 1 113 ? 16.280 3.237 -22.596 1.00 77.06 113 LEU A C 1
ATOM 940 O O . LEU A 1 113 ? 16.451 3.657 -23.738 1.00 77.06 113 LEU A O 1
ATOM 944 N N . PHE A 1 114 ? 17.272 2.703 -21.884 1.00 82.81 114 PHE A N 1
ATOM 945 C CA . PHE A 1 114 ? 18.635 2.555 -22.385 1.00 82.81 114 PHE A CA 1
ATOM 946 C C . PHE A 1 114 ? 18.709 1.622 -23.604 1.00 82.81 114 PHE A C 1
ATOM 948 O O . PHE A 1 114 ? 19.334 1.973 -24.606 1.00 82.81 114 PHE A O 1
ATOM 955 N N . CYS A 1 115 ? 18.023 0.475 -23.570 1.00 78.44 115 CYS A N 1
ATOM 956 C CA . CYS A 1 115 ? 17.945 -0.441 -24.711 1.00 78.44 115 CYS A CA 1
ATOM 957 C C . CYS A 1 115 ? 17.279 0.205 -25.937 1.00 78.44 115 CYS A C 1
ATOM 959 O O . CYS A 1 115 ? 17.757 0.022 -27.057 1.00 78.44 115 CYS A O 1
ATOM 961 N N . LEU A 1 116 ? 16.216 0.994 -25.738 1.00 79.00 116 LEU A N 1
ATOM 962 C CA . LEU A 1 116 ? 15.563 1.734 -26.823 1.00 79.00 116 LEU A CA 1
ATOM 963 C C . LEU A 1 116 ? 16.499 2.780 -27.442 1.00 79.00 116 LEU A C 1
ATOM 965 O O . LEU A 1 116 ? 16.605 2.860 -28.665 1.00 79.00 116 LEU A O 1
ATOM 969 N N . LEU A 1 117 ? 17.222 3.541 -26.615 1.00 83.31 117 LEU A N 1
ATOM 970 C CA . LEU A 1 117 ? 18.175 4.553 -27.082 1.00 83.31 117 LEU A CA 1
ATOM 971 C C . LEU A 1 117 ? 19.343 3.938 -27.857 1.00 83.31 117 LEU A C 1
ATOM 973 O O . LEU A 1 117 ? 19.695 4.441 -28.925 1.00 83.31 117 L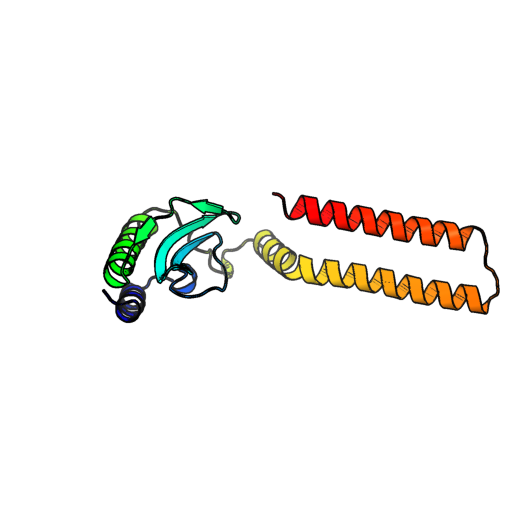EU A O 1
ATOM 977 N N . LEU A 1 118 ? 19.905 2.828 -27.366 1.00 84.06 118 LEU A N 1
ATOM 978 C CA . LEU A 1 118 ? 20.931 2.079 -28.095 1.00 84.06 118 LEU A CA 1
ATOM 979 C C . LEU A 1 118 ? 20.421 1.610 -29.455 1.00 84.06 118 LEU A C 1
ATOM 981 O O . LEU A 1 118 ? 21.162 1.647 -30.435 1.00 84.06 118 LEU A O 1
ATOM 985 N N . GLY A 1 119 ? 19.154 1.212 -29.532 1.00 79.81 119 GLY A N 1
ATOM 986 C CA . GLY A 1 119 ? 18.564 0.777 -30.783 1.00 79.81 119 GLY A CA 1
ATOM 987 C C . GLY A 1 119 ? 18.356 1.872 -31.813 1.00 79.81 119 GLY A C 1
ATOM 988 O O . GLY A 1 119 ? 18.675 1.692 -32.991 1.00 79.81 119 GLY A O 1
ATOM 989 N N . VAL A 1 120 ? 17.892 3.037 -31.366 1.00 83.38 120 VAL A N 1
ATOM 990 C CA . VAL A 1 120 ? 17.804 4.228 -32.217 1.00 83.38 120 VAL A CA 1
ATOM 991 C C . VAL A 1 120 ? 19.196 4.620 -32.713 1.00 83.38 120 VAL A C 1
ATOM 993 O O . VAL A 1 120 ? 19.382 4.831 -33.910 1.00 83.38 120 VAL A O 1
ATOM 996 N N . PHE A 1 121 ? 20.190 4.640 -31.821 1.00 84.50 121 PHE A N 1
ATOM 997 C CA . PHE A 1 121 ? 21.572 4.953 -32.176 1.00 84.50 121 PHE A CA 1
ATOM 998 C C . PHE A 1 121 ? 22.135 3.983 -33.225 1.00 84.50 121 PHE A C 1
ATOM 1000 O O . PHE A 1 121 ? 22.666 4.417 -34.245 1.00 84.50 121 PHE A O 1
ATOM 1007 N N . PHE A 1 122 ? 21.962 2.675 -33.022 1.00 79.69 122 PHE A N 1
ATOM 1008 C CA . PHE A 1 122 ? 22.458 1.655 -33.947 1.00 79.69 122 PHE A CA 1
ATOM 1009 C C . PHE A 1 122 ? 21.794 1.751 -35.329 1.00 79.69 122 PHE A C 1
ATOM 1011 O O . PHE A 1 122 ? 22.464 1.627 -36.353 1.00 79.69 122 PHE A O 1
ATOM 1018 N N . THR A 1 123 ? 20.495 2.060 -35.369 1.00 77.94 123 THR A N 1
ATOM 1019 C CA . THR A 1 123 ? 19.751 2.269 -36.621 1.00 77.94 123 THR A CA 1
ATOM 1020 C C . THR A 1 123 ? 20.282 3.476 -37.399 1.00 77.94 123 THR A C 1
ATOM 1022 O O . THR A 1 123 ? 20.471 3.390 -38.612 1.00 77.94 123 THR A O 1
ATOM 1025 N N . ILE A 1 124 ? 20.579 4.586 -36.712 1.00 83.00 124 ILE A N 1
ATOM 1026 C CA . ILE A 1 124 ? 21.150 5.793 -37.334 1.00 83.00 124 ILE A CA 1
ATOM 1027 C C . ILE A 1 124 ? 22.531 5.494 -37.931 1.00 83.00 124 ILE A C 1
ATOM 1029 O O . ILE A 1 124 ? 22.803 5.884 -39.067 1.00 83.00 124 ILE A O 1
ATOM 1033 N N . VAL A 1 125 ? 23.388 4.775 -37.198 1.00 81.62 125 VAL A N 1
ATOM 1034 C CA . VAL A 1 125 ? 24.729 4.396 -37.672 1.00 81.62 125 VAL A CA 1
ATOM 1035 C C . VAL A 1 125 ? 24.643 3.491 -38.905 1.00 81.62 125 VAL A C 1
ATOM 1037 O O . VAL A 1 125 ? 25.329 3.744 -39.892 1.00 81.62 125 VAL A O 1
ATOM 1040 N N . MET A 1 126 ? 23.766 2.485 -38.897 1.00 76.19 126 MET A N 1
ATOM 1041 C CA . MET A 1 126 ? 23.605 1.574 -40.038 1.00 76.19 126 MET A CA 1
ATOM 1042 C C . MET A 1 126 ? 23.054 2.273 -41.288 1.00 76.19 126 MET A C 1
ATOM 1044 O O . MET A 1 126 ? 23.527 2.016 -42.396 1.00 76.19 126 MET A O 1
ATOM 1048 N N . LEU A 1 127 ? 22.113 3.210 -41.121 1.00 79.00 127 LEU A N 1
ATOM 1049 C CA . LEU A 1 127 ? 21.619 4.045 -42.221 1.00 79.00 127 LEU A CA 1
ATOM 1050 C C . LEU A 1 127 ? 22.720 4.941 -42.803 1.00 79.00 127 LEU A C 1
ATOM 1052 O O . LEU A 1 127 ? 22.809 5.080 -44.022 1.00 79.00 127 LEU A O 1
ATOM 1056 N N . ALA A 1 128 ? 23.579 5.513 -41.954 1.00 80.56 128 ALA A N 1
ATOM 1057 C CA . ALA A 1 128 ? 24.685 6.364 -42.391 1.00 80.56 128 ALA A CA 1
ATOM 1058 C C . ALA A 1 128 ? 25.745 5.594 -43.198 1.00 80.56 128 ALA A C 1
ATOM 1060 O O . ALA A 1 128 ? 26.334 6.147 -44.123 1.00 80.56 128 ALA A O 1
ATOM 1061 N N . VAL A 1 129 ? 25.964 4.317 -42.875 1.00 83.56 129 VAL A N 1
ATOM 1062 C CA . VAL A 1 129 ? 26.941 3.452 -43.560 1.00 83.56 129 VAL A CA 1
ATOM 1063 C C . VAL A 1 129 ? 26.338 2.771 -44.806 1.00 83.56 129 VAL A C 1
ATOM 1065 O O . VAL A 1 129 ? 27.062 2.130 -45.560 1.00 83.56 129 VAL A O 1
ATOM 1068 N N . GLN A 1 130 ? 25.026 2.921 -45.062 1.00 77.19 130 GLN A N 1
ATOM 1069 C CA . GLN A 1 130 ? 24.278 2.216 -46.124 1.00 77.19 130 GLN A CA 1
ATOM 1070 C C . GLN A 1 130 ? 24.452 0.685 -46.092 1.00 77.19 130 GLN A C 1
ATOM 1072 O O . GLN A 1 130 ? 24.226 -0.007 -47.084 1.00 77.19 130 GLN A O 1
ATOM 1077 N N . ALA A 1 131 ? 24.828 0.143 -44.936 1.00 67.31 131 ALA A N 1
ATOM 1078 C CA . ALA A 1 131 ? 25.053 -1.276 -44.723 1.00 67.31 131 ALA A CA 1
ATOM 1079 C C . ALA A 1 131 ? 23.836 -1.865 -44.006 1.00 67.31 131 ALA A C 1
ATOM 1081 O 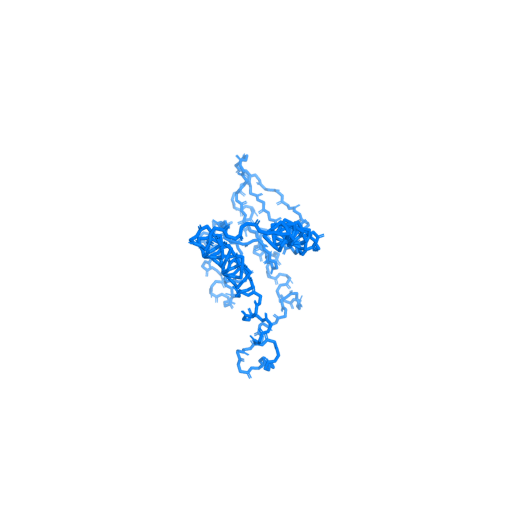O . ALA A 1 131 ? 23.877 -2.176 -42.819 1.00 67.31 131 ALA A O 1
ATOM 1082 N N . ILE A 1 132 ? 22.719 -1.978 -44.728 1.00 69.56 132 ILE A N 1
ATOM 1083 C CA . ILE A 1 132 ? 21.590 -2.782 -44.252 1.00 69.56 132 ILE A CA 1
ATOM 1084 C C . ILE A 1 132 ? 21.920 -4.233 -44.590 1.00 69.56 132 ILE A C 1
ATOM 1086 O O . ILE A 1 132 ? 21.721 -4.683 -45.718 1.00 69.56 132 ILE A O 1
ATOM 1090 N N . ASP A 1 133 ? 22.468 -4.948 -43.616 1.00 76.12 133 ASP A N 1
ATOM 1091 C CA . ASP A 1 133 ? 22.841 -6.349 -43.746 1.00 76.12 133 ASP A CA 1
ATOM 1092 C C . ASP A 1 133 ? 21.964 -7.261 -42.869 1.00 76.12 133 ASP A C 1
ATOM 1094 O O . ASP A 1 133 ? 21.028 -6.839 -42.185 1.00 76.12 133 ASP A O 1
ATOM 1098 N N . VAL A 1 134 ? 22.257 -8.560 -42.903 1.00 75.56 134 VAL A N 1
ATOM 1099 C CA . VAL A 1 134 ? 21.546 -9.577 -42.115 1.00 75.56 134 VAL A CA 1
ATOM 1100 C C . VAL A 1 134 ? 21.632 -9.303 -40.603 1.00 75.56 134 VAL A C 1
ATOM 1102 O O . VAL A 1 134 ? 20.712 -9.667 -39.864 1.00 75.56 134 VAL A O 1
ATOM 1105 N N . TRP A 1 135 ? 22.678 -8.618 -40.130 1.00 71.31 135 TRP A N 1
ATOM 1106 C CA . TRP A 1 135 ? 22.852 -8.289 -38.715 1.00 71.31 135 TRP A CA 1
ATOM 1107 C C . TRP A 1 135 ? 21.853 -7.236 -38.238 1.00 71.31 135 TRP A C 1
ATOM 1109 O O . TRP A 1 135 ? 21.391 -7.316 -37.099 1.00 71.31 135 TRP A O 1
ATOM 1119 N N . PHE A 1 136 ? 21.435 -6.318 -39.113 1.00 75.81 136 PHE A N 1
ATOM 1120 C CA . PHE A 1 136 ? 20.364 -5.366 -38.815 1.00 75.81 136 PHE A CA 1
ATOM 1121 C C . PHE A 1 136 ? 19.033 -6.072 -38.503 1.00 75.81 136 PHE A C 1
ATOM 1123 O O . PHE A 1 136 ? 18.381 -5.778 -37.498 1.00 75.81 136 PHE A O 1
ATOM 1130 N N . PHE A 1 137 ? 18.648 -7.060 -39.313 1.00 78.81 137 PHE A N 1
ATOM 1131 C CA . PHE A 1 137 ? 17.410 -7.814 -39.094 1.00 78.81 137 PHE A CA 1
ATOM 1132 C C . PHE A 1 137 ? 17.489 -8.724 -37.861 1.00 78.81 137 PHE A C 1
ATOM 1134 O O . PHE A 1 137 ? 16.526 -8.797 -37.097 1.00 78.81 137 PHE A O 1
ATOM 1141 N N . LEU A 1 138 ? 18.639 -9.363 -37.618 1.00 78.44 138 LEU A N 1
ATOM 1142 C CA . LEU A 1 138 ? 18.898 -10.122 -36.386 1.00 78.44 138 LEU A CA 1
ATOM 1143 C C . LEU A 1 138 ? 18.760 -9.247 -35.135 1.00 78.44 138 LEU A C 1
ATOM 1145 O O . LEU A 1 138 ? 18.191 -9.687 -34.136 1.00 78.44 138 LEU A O 1
ATOM 1149 N N . TRP A 1 139 ? 19.229 -8.001 -35.201 1.00 78.56 139 TRP A N 1
ATOM 1150 C CA . TRP A 1 139 ? 19.099 -7.045 -34.109 1.00 78.56 139 TRP A CA 1
ATOM 1151 C C . TRP A 1 139 ? 17.633 -6.657 -33.848 1.00 78.56 139 TRP A C 1
ATOM 1153 O O . TRP A 1 139 ? 17.191 -6.703 -32.700 1.00 78.56 139 TRP A O 1
ATOM 1163 N N . ILE A 1 140 ? 16.841 -6.380 -34.894 1.00 81.06 140 ILE A N 1
ATOM 1164 C CA . ILE A 1 140 ? 15.395 -6.114 -34.751 1.00 81.06 140 ILE A CA 1
ATOM 1165 C C . ILE A 1 140 ? 14.682 -7.303 -34.097 1.00 81.06 140 ILE A C 1
ATOM 1167 O O . ILE A 1 140 ? 13.917 -7.124 -33.148 1.00 81.06 140 ILE A O 1
ATOM 1171 N N . VAL A 1 141 ? 14.949 -8.524 -34.572 1.00 85.31 141 VAL A N 1
ATOM 1172 C CA . VAL A 1 141 ? 14.361 -9.747 -34.004 1.00 85.31 141 VAL A CA 1
ATOM 1173 C C . VAL A 1 141 ? 14.727 -9.886 -32.524 1.00 85.31 141 VAL A C 1
ATOM 1175 O O . VAL A 1 141 ? 13.860 -10.195 -31.704 1.00 85.31 141 VAL A O 1
ATOM 1178 N N . TRP A 1 142 ? 15.976 -9.593 -32.158 1.00 82.94 142 TRP A N 1
ATOM 1179 C CA . TRP A 1 142 ? 16.427 -9.631 -30.769 1.00 82.94 142 TRP A CA 1
ATOM 1180 C C . TRP A 1 142 ? 15.689 -8.616 -29.883 1.00 82.94 142 TRP A C 1
ATOM 1182 O O . TRP A 1 142 ? 15.222 -8.985 -28.806 1.00 82.94 142 TRP A O 1
ATOM 1192 N N . VAL A 1 143 ? 15.495 -7.374 -30.343 1.00 81.44 143 VAL A N 1
ATOM 1193 C CA . VAL A 1 143 ? 14.736 -6.341 -29.607 1.00 81.44 143 VAL A CA 1
ATOM 1194 C C . VAL A 1 143 ? 13.283 -6.755 -29.379 1.00 81.44 143 VAL A C 1
ATOM 1196 O O . VAL A 1 143 ? 12.747 -6.552 -28.285 1.00 81.44 143 VAL A O 1
ATOM 1199 N N . VAL A 1 144 ? 12.643 -7.355 -30.386 1.00 84.50 144 VAL A N 1
ATOM 1200 C CA . VAL A 1 144 ? 11.259 -7.842 -30.277 1.00 84.50 144 VAL A CA 1
ATOM 1201 C C . VAL A 1 144 ? 11.165 -8.973 -29.252 1.00 84.50 144 VAL A C 1
ATOM 1203 O O . VAL A 1 144 ? 10.324 -8.913 -28.353 1.00 84.50 144 VAL A O 1
ATOM 1206 N N . ILE A 1 145 ? 12.056 -9.968 -29.326 1.00 86.88 145 ILE A N 1
ATOM 1207 C CA . ILE A 1 145 ? 12.103 -11.081 -28.365 1.00 86.88 145 ILE A CA 1
ATOM 1208 C C . ILE A 1 145 ? 12.347 -10.557 -26.946 1.00 86.88 145 ILE A C 1
ATOM 1210 O O . ILE A 1 145 ? 11.630 -10.930 -26.017 1.00 86.88 145 ILE A O 1
ATOM 1214 N N . PHE A 1 146 ? 13.321 -9.661 -26.776 1.00 83.44 146 PHE A N 1
ATOM 1215 C CA . PHE A 1 146 ? 13.658 -9.084 -25.479 1.00 83.44 146 PHE A CA 1
ATOM 1216 C C . PHE A 1 146 ? 12.480 -8.305 -24.879 1.00 83.44 146 PHE A C 1
ATOM 1218 O O . PHE A 1 146 ? 12.174 -8.446 -23.694 1.00 83.44 146 PHE A O 1
ATOM 1225 N N . SER A 1 147 ? 11.756 -7.547 -25.705 1.00 79.00 147 SER A N 1
ATOM 1226 C CA . SER A 1 147 ? 10.570 -6.799 -25.279 1.00 79.00 147 SER A CA 1
ATOM 1227 C C . SER A 1 147 ? 9.447 -7.734 -24.812 1.00 79.00 147 SER A C 1
ATOM 1229 O O . SER A 1 147 ? 8.872 -7.520 -23.745 1.00 79.00 147 SER A O 1
ATOM 1231 N N . ILE A 1 148 ? 9.179 -8.820 -25.547 1.00 84.56 148 ILE A N 1
ATOM 1232 C CA . ILE A 1 148 ? 8.179 -9.833 -25.165 1.00 84.56 148 ILE A CA 1
ATOM 1233 C C . ILE A 1 148 ? 8.560 -10.512 -23.844 1.00 84.56 148 ILE A C 1
ATOM 1235 O O . ILE A 1 148 ? 7.725 -10.625 -22.945 1.00 84.56 148 ILE A O 1
ATOM 1239 N N . LEU A 1 149 ? 9.820 -10.931 -23.695 1.00 83.31 149 LEU A N 1
ATOM 1240 C CA . LEU A 1 149 ? 10.312 -11.554 -22.463 1.00 83.31 149 LEU A CA 1
ATOM 1241 C C . LEU A 1 149 ? 10.200 -10.609 -21.265 1.00 83.31 149 LEU A C 1
ATOM 1243 O O . LEU A 1 149 ? 9.786 -11.041 -20.189 1.00 83.31 149 LEU A O 1
ATOM 1247 N N . THR A 1 150 ? 10.496 -9.324 -21.461 1.00 79.00 150 THR A N 1
ATOM 1248 C CA . THR A 1 150 ? 10.357 -8.303 -20.416 1.00 79.00 150 THR A CA 1
ATOM 1249 C C . THR A 1 150 ? 8.899 -8.173 -19.974 1.00 79.00 150 THR A C 1
ATOM 1251 O O . THR A 1 150 ? 8.616 -8.209 -18.779 1.00 79.00 150 THR A O 1
ATOM 1254 N N . VAL A 1 151 ? 7.949 -8.119 -20.913 1.00 78.00 151 VAL A N 1
ATOM 1255 C CA . VAL A 1 151 ? 6.508 -8.052 -20.601 1.00 78.00 151 VAL A CA 1
ATOM 1256 C C . VAL A 1 151 ? 6.026 -9.302 -19.858 1.00 78.00 151 VAL A C 1
ATOM 1258 O O . VAL A 1 151 ? 5.270 -9.191 -18.891 1.00 78.00 151 VAL A O 1
ATOM 1261 N N . ILE A 1 152 ? 6.466 -10.493 -20.276 1.00 80.75 152 ILE A N 1
ATOM 1262 C CA . ILE A 1 152 ? 6.130 -11.756 -19.599 1.00 80.75 152 ILE A CA 1
ATOM 1263 C C . ILE A 1 152 ? 6.692 -11.769 -18.175 1.00 80.75 152 ILE A C 1
ATOM 1265 O O . ILE A 1 152 ? 5.992 -12.163 -17.241 1.00 80.75 152 ILE A O 1
ATOM 1269 N N . TRP A 1 153 ? 7.938 -11.327 -17.997 1.00 77.50 153 TRP A N 1
ATOM 1270 C CA . TRP A 1 153 ? 8.580 -11.258 -16.690 1.00 77.50 153 TRP A CA 1
ATOM 1271 C C . TRP A 1 153 ? 7.856 -10.283 -15.760 1.00 77.50 153 TRP A C 1
ATOM 1273 O O . TRP A 1 153 ? 7.483 -10.676 -14.658 1.00 77.50 153 TRP A O 1
ATOM 1283 N N . VAL A 1 154 ? 7.548 -9.071 -16.234 1.00 70.69 154 VAL A N 1
ATOM 1284 C CA . VAL A 1 154 ? 6.766 -8.075 -15.483 1.00 70.69 154 VAL A CA 1
ATOM 1285 C C . VAL A 1 154 ? 5.404 -8.647 -15.082 1.00 70.69 154 VAL A C 1
ATOM 1287 O O . VAL A 1 154 ? 5.033 -8.576 -13.912 1.00 70.69 154 VAL A O 1
ATOM 1290 N N . LYS A 1 155 ? 4.683 -9.305 -16.003 1.00 69.56 155 LYS A N 1
ATOM 1291 C CA . LYS A 1 155 ? 3.411 -9.970 -15.670 1.00 69.56 155 LYS A CA 1
ATOM 1292 C C . LYS A 1 155 ? 3.576 -11.017 -14.574 1.00 69.56 155 LYS A C 1
ATOM 1294 O O . LYS A 1 155 ? 2.787 -11.017 -13.636 1.00 69.56 155 LYS A O 1
ATOM 1299 N N . LYS A 1 156 ? 4.588 -11.883 -14.670 1.00 73.00 156 LYS A N 1
ATOM 1300 C CA . LYS A 1 156 ? 4.851 -12.956 -13.697 1.00 73.00 156 LYS A CA 1
ATOM 1301 C C . LYS A 1 156 ? 5.274 -12.427 -12.322 1.00 73.00 156 LYS A C 1
ATOM 1303 O O . LYS A 1 156 ? 5.006 -13.081 -11.320 1.00 73.00 156 LYS A O 1
ATOM 1308 N N . VAL A 1 157 ? 5.932 -11.270 -12.275 1.00 66.31 157 VAL A N 1
ATOM 1309 C CA . VAL A 1 157 ? 6.318 -10.593 -11.027 1.00 66.31 157 VAL A CA 1
ATOM 1310 C C . VAL A 1 157 ? 5.112 -9.939 -10.343 1.00 66.31 157 VAL A C 1
ATOM 1312 O O . VAL A 1 157 ? 5.070 -9.936 -9.121 1.00 66.31 157 VAL A O 1
ATOM 1315 N N . HIS A 1 158 ? 4.118 -9.458 -11.096 1.00 50.97 158 HIS A N 1
ATOM 1316 C CA . HIS A 1 158 ? 2.904 -8.830 -10.548 1.00 50.97 158 HIS A CA 1
ATOM 1317 C C . HIS A 1 158 ? 1.703 -9.778 -10.346 1.00 50.97 158 HIS A C 1
ATOM 1319 O O . HIS A 1 158 ? 0.661 -9.332 -9.880 1.00 50.97 158 HIS A O 1
ATOM 1325 N N . THR A 1 159 ? 1.806 -11.063 -10.713 1.00 54.12 159 THR A N 1
ATOM 1326 C CA . THR A 1 159 ? 0.753 -12.084 -10.471 1.00 54.12 159 THR A CA 1
ATOM 1327 C C . THR A 1 159 ? 1.056 -13.022 -9.299 1.00 54.12 159 THR A C 1
ATOM 1329 O O . THR A 1 159 ? 0.390 -14.045 -9.146 1.00 54.12 159 THR A O 1
ATOM 1332 N N . LYS A 1 160 ? 2.052 -12.693 -8.477 1.00 40.47 160 LYS A N 1
ATOM 1333 C CA . LYS A 1 160 ? 2.326 -13.354 -7.198 1.00 40.47 160 LYS A CA 1
ATOM 1334 C C . LYS A 1 160 ? 2.017 -12.399 -6.064 1.00 40.47 160 LYS A C 1
ATOM 1336 O O . LYS A 1 160 ? 1.572 -12.920 -5.025 1.00 40.47 160 LYS A O 1
#

pLDDT: mean 75.32, std 14.36, range [40.47, 93.44]

Sequence (160 aa):
MTIRELEKRLEEEHYDLRALNISKCANYDERFNLLIRDDGNWEIFYGEHGQKTNPRVFDNEEEAADAFYEIVRTNISKSLFPKRKRPDELTIFERFDGAINAGRDKITLGLILFCLLLGVFFTIVMLAVQAIDVWFFLWIVWVVIFSILTVIWVKKVHTK

Radius of gyration: 24.66 Å; chains: 1; bounding box: 50×26×69 Å

Secondary structure (DSSP, 8-state):
--HHHHHHHHHHTT--GGGEEES--S--TTEEEEEE-TTS-EEEEEEETTEEEEEEEESSHHHHHHHHHHHHHHHHTTTSS-----GGGS-HHHHHHHHHHHHHHHHHHHHHHHHHHHHHHHHHHHHHHT---HHHHHHHHHHHHHHHHHHHHHHHHH--

Foldseek 3Di:
DALVVLVVVCVVVVHDCVQEAEQDDDDQALHWYWHQDPVRWIWTFRHHLNDTHPIDIGNDRVVSSVVSSVCCVVPVVPDSDPPPQDPVRDDPVNVVVVVCVVCVVVVLVVVLVVLVVVLVVVVVVCVVVVPPDPVNVVSVVVNVVVVVVSVVVVVVVSVD